Protein AF-A0A1M3QXV7-F1 (afdb_monomer)

Mean predicted aligned error: 5.7 Å

Sequence (143 aa):
MNEAELVKLFNSLPNKKHKAMLFTAYSAGLRVSEIVALKIRDIDSK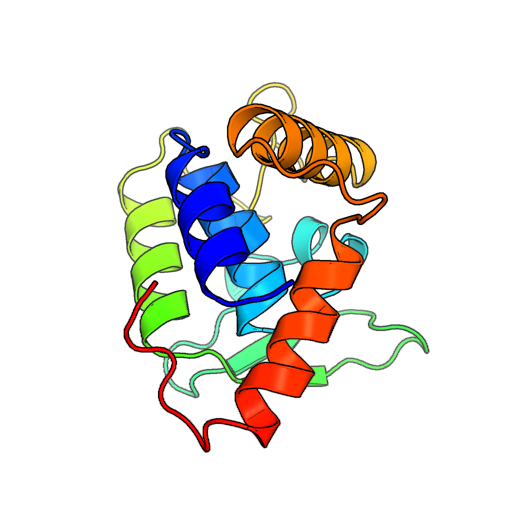RMQLFIEKAKGKKDRYVNLSPILLDILRNYVKTYIPKPKVCLFESEQTGTSYPTRTVQQIFNNAKHKAGIRKEIGVHSLRHSFATHLLDKGTDIRYI

Nearest PDB structures (foldseek):
  5hxy-assembly5_E  TM=8.525E-01  e=3.348E-08  Thermoplasma acidophilum DSM 1728
  4a8e-assembly1_A-2  TM=8.691E-01  e=8.226E-08  Pyrococcus abyssi
  5hxy-assembly4_D  TM=8.643E-01  e=1.806E-07  Thermoplasma acidophilum DSM 1728
  2a3v-assembly1_C  TM=7.609E-01  e=1.089E-07  Vibrio cholerae O1 biovar El Tor str. N16961
  2a3v-assembly1_D  TM=7.947E-01  e=4.196E-07  Vibrio cholerae O1 biovar El Tor str. N16961

Radius of gyration: 14.39 Å; Cα contacts (8 Å, |Δi|>4): 183; chains: 1; bounding box: 32×32×34 Å

Solvent-accessible surface area (backbone atoms only — not comparable to full-atom values): 8150 Å² total; per-residue (Å²): 102,56,70,71,56,49,48,37,29,54,70,47,37,84,49,57,64,61,36,41,52,53,45,44,24,22,73,49,52,41,51,64,72,52,55,35,64,31,35,56,88,31,55,37,82,87,78,36,29,34,53,40,80,66,35,96,86,74,46,67,48,75,36,64,45,48,73,69,56,51,52,46,47,51,52,34,60,72,70,44,80,81,60,66,86,58,30,60,47,51,32,88,91,75,73,38,50,43,54,60,67,54,58,47,48,53,46,50,52,18,31,56,69,41,68,53,84,69,99,71,56,68,68,42,40,23,51,31,35,58,51,46,51,71,75,38,88,80,71,81,86,86,117

Structure (mmCIF, N/CA/C/O backbone):
data_AF-A0A1M3QXV7-F1
#
_entry.id   AF-A0A1M3QXV7-F1
#
loop_
_atom_site.group_PDB
_atom_site.id
_atom_site.type_symbol
_atom_site.label_atom_id
_atom_site.label_alt_id
_atom_site.label_comp_id
_atom_site.label_asym_id
_atom_site.label_entity_id
_atom_site.label_seq_id
_atom_site.pdbx_PDB_ins_code
_atom_site.Cartn_x
_atom_site.Cartn_y
_atom_site.Cartn_z
_atom_site.occupancy
_atom_site.B_iso_or_equiv
_atom_site.auth_seq_id
_atom_site.auth_comp_id
_atom_site.auth_asym_id
_atom_site.auth_atom_id
_atom_site.pdbx_PDB_model_num
ATOM 1 N N . MET A 1 1 ? -4.062 0.259 14.832 1.00 81.56 1 MET A N 1
ATOM 2 C CA . MET A 1 1 ? -5.060 1.309 14.537 1.00 81.56 1 MET A CA 1
ATOM 3 C C . MET A 1 1 ? -6.405 0.633 14.551 1.00 81.56 1 MET A C 1
ATOM 5 O O . MET A 1 1 ? -6.470 -0.499 14.092 1.00 81.56 1 MET A O 1
ATOM 9 N N . ASN A 1 2 ? -7.430 1.280 15.094 1.00 86.44 2 ASN A N 1
ATOM 10 C CA . ASN A 1 2 ? -8.786 0.738 14.986 1.00 86.44 2 ASN A CA 1
ATOM 11 C C . ASN A 1 2 ? -9.410 1.096 13.623 1.00 86.44 2 ASN A C 1
ATOM 13 O O . ASN A 1 2 ? -8.855 1.896 12.865 1.00 86.44 2 ASN A O 1
ATOM 17 N N . GLU A 1 3 ? -10.563 0.511 13.310 1.00 83.94 3 GLU A N 1
ATOM 18 C CA . GLU A 1 3 ? -11.245 0.710 12.024 1.00 83.94 3 GLU A CA 1
ATOM 19 C C . GLU A 1 3 ? -11.610 2.177 11.767 1.00 83.94 3 GLU A C 1
ATOM 21 O O . GLU A 1 3 ? -11.336 2.701 10.688 1.00 83.94 3 GLU A O 1
ATOM 26 N N . ALA A 1 4 ? -12.133 2.883 12.775 1.00 87.81 4 ALA A N 1
ATOM 27 C CA . ALA A 1 4 ? -12.493 4.296 12.652 1.00 87.81 4 ALA A CA 1
ATOM 28 C C . ALA A 1 4 ? -11.281 5.187 12.314 1.00 87.81 4 ALA A C 1
ATOM 30 O O . ALA A 1 4 ? -11.387 6.122 11.516 1.00 87.81 4 ALA A O 1
ATOM 31 N N . GLU A 1 5 ? -10.112 4.898 12.891 1.00 91.25 5 GLU A N 1
ATOM 32 C CA . GLU A 1 5 ? -8.857 5.581 12.569 1.00 91.25 5 GLU A CA 1
ATOM 33 C C . GLU A 1 5 ? -8.392 5.281 11.142 1.00 91.25 5 GLU A C 1
ATOM 35 O O . GLU A 1 5 ? -7.907 6.187 10.465 1.00 91.25 5 GLU A O 1
ATOM 40 N N . LEU A 1 6 ? -8.546 4.041 10.665 1.00 90.12 6 LEU A N 1
ATOM 41 C CA . LEU A 1 6 ? -8.194 3.676 9.289 1.00 90.12 6 LEU A CA 1
ATOM 42 C C . LEU A 1 6 ? -9.077 4.402 8.276 1.00 90.12 6 LEU A C 1
ATOM 44 O O . LEU A 1 6 ? -8.548 4.971 7.324 1.00 90.12 6 LEU A O 1
ATOM 48 N N . VAL A 1 7 ? -10.392 4.448 8.503 1.00 89.69 7 VAL A N 1
ATOM 49 C CA . VAL A 1 7 ? -11.329 5.177 7.635 1.00 89.69 7 VAL A CA 1
ATOM 50 C C . VAL A 1 7 ? -10.938 6.654 7.553 1.00 89.69 7 VAL A C 1
ATOM 52 O O . VAL A 1 7 ? -10.786 7.197 6.458 1.00 89.69 7 VAL A O 1
ATOM 55 N N . LYS A 1 8 ? -10.677 7.306 8.697 1.00 92.62 8 LYS A N 1
ATOM 56 C CA . LYS A 1 8 ? -10.215 8.706 8.724 1.00 92.62 8 LYS A CA 1
ATOM 57 C C . LYS A 1 8 ? -8.881 8.893 7.995 1.00 92.62 8 LYS A C 1
ATOM 59 O O . LYS A 1 8 ? -8.732 9.854 7.243 1.00 92.62 8 LYS A O 1
ATOM 64 N N . LEU A 1 9 ? -7.928 7.978 8.188 1.00 94.06 9 LEU A N 1
ATOM 65 C CA . LEU A 1 9 ? -6.624 8.013 7.522 1.00 94.06 9 LEU A CA 1
ATOM 66 C C . LEU A 1 9 ? -6.757 7.881 6.000 1.00 94.06 9 LEU A C 1
ATOM 68 O O . LEU A 1 9 ? -6.154 8.653 5.260 1.00 94.06 9 LEU A O 1
ATOM 72 N N . PHE A 1 10 ? -7.535 6.914 5.513 1.00 91.94 10 PHE A N 1
ATOM 73 C CA . PHE A 1 10 ? -7.697 6.707 4.077 1.00 91.94 10 PHE A CA 1
ATOM 74 C C . PHE A 1 10 ? -8.525 7.819 3.427 1.00 91.94 10 PHE A C 1
ATOM 76 O O . PHE A 1 10 ? -8.235 8.199 2.293 1.00 91.94 10 PHE A O 1
ATOM 83 N N . ASN A 1 11 ? -9.493 8.402 4.134 1.00 92.00 11 ASN A N 1
ATOM 84 C CA . ASN A 1 11 ? -10.253 9.553 3.641 1.00 92.00 11 ASN A CA 1
ATOM 85 C C . ASN A 1 11 ? -9.433 10.849 3.599 1.00 92.00 11 ASN A C 1
ATOM 87 O O . ASN A 1 11 ? -9.722 11.718 2.780 1.00 92.00 11 ASN A O 1
ATOM 91 N N . SER A 1 12 ? -8.365 10.967 4.394 1.00 93.25 12 SER A N 1
ATOM 92 C CA . SER A 1 12 ? -7.465 12.128 4.350 1.00 93.25 12 SER A CA 1
ATOM 93 C C . SER A 1 12 ? -6.450 12.096 3.192 1.00 93.25 12 SER A C 1
ATOM 95 O O . SER A 1 12 ? -5.675 13.045 3.018 1.00 93.25 12 SER A O 1
ATOM 97 N N . LEU A 1 13 ? -6.456 11.029 2.378 1.00 92.62 13 LEU A N 1
ATOM 98 C CA . LEU A 1 13 ? -5.594 10.831 1.209 1.00 92.62 13 LEU A CA 1
ATOM 99 C C . LEU A 1 13 ? -6.345 11.154 -0.098 1.00 92.62 13 LEU A C 1
ATOM 101 O O . LEU A 1 13 ? -6.938 10.254 -0.697 1.00 92.62 13 LEU A O 1
ATOM 105 N N . PRO A 1 14 ? -6.279 12.401 -0.607 1.00 87.50 14 PRO A N 1
ATOM 106 C CA . PRO A 1 14 ? -6.919 12.758 -1.876 1.00 87.50 14 PRO A CA 1
ATOM 107 C C . PRO A 1 14 ? -6.206 12.136 -3.087 1.00 87.50 14 PRO A C 1
ATOM 109 O O . PRO A 1 14 ? -6.815 11.891 -4.125 1.00 87.50 14 PRO A O 1
ATOM 112 N N . ASN A 1 15 ? -4.903 11.861 -2.967 1.00 90.56 15 ASN A N 1
ATOM 113 C CA . ASN A 1 15 ? -4.123 11.266 -4.043 1.00 90.56 15 ASN A CA 1
ATOM 114 C C . ASN A 1 15 ? -4.376 9.746 -4.111 1.00 90.56 15 ASN A C 1
ATOM 116 O O . ASN A 1 15 ? -4.018 9.002 -3.193 1.00 90.56 15 ASN A O 1
ATOM 120 N N . LYS A 1 16 ? -4.940 9.284 -5.237 1.00 89.56 16 LYS A N 1
ATOM 121 C CA . LYS A 1 16 ? -5.259 7.867 -5.490 1.00 89.56 16 LYS A CA 1
ATOM 122 C C . LYS A 1 16 ? -4.039 6.944 -5.405 1.00 89.56 16 LYS A C 1
ATOM 124 O O . LYS A 1 16 ? -4.162 5.851 -4.861 1.00 89.56 16 LYS A O 1
ATOM 129 N N . LYS A 1 17 ? -2.865 7.386 -5.874 1.00 92.38 17 LYS A N 1
ATOM 130 C CA . LYS A 1 17 ? -1.596 6.645 -5.767 1.00 92.38 17 LYS A CA 1
ATOM 131 C C . LYS A 1 17 ? -1.198 6.462 -4.306 1.00 92.38 17 LYS A C 1
ATOM 133 O O . LYS A 1 17 ? -0.878 5.354 -3.891 1.00 92.38 17 LYS A O 1
ATOM 138 N N . HIS A 1 18 ? -1.278 7.524 -3.503 1.00 93.88 18 HIS A N 1
ATOM 139 C CA . HIS A 1 18 ? -0.949 7.457 -2.075 1.00 93.88 18 HIS A CA 1
ATOM 140 C C . HIS A 1 18 ? -1.925 6.561 -1.304 1.00 93.88 18 HIS A C 1
ATOM 142 O O . HIS A 1 18 ? -1.493 5.758 -0.474 1.00 93.88 18 HIS A O 1
ATOM 148 N N . LYS A 1 19 ? -3.227 6.661 -1.611 1.00 93.06 19 LYS A N 1
ATOM 149 C CA . LYS A 1 19 ? -4.262 5.782 -1.054 1.00 93.06 19 LYS A CA 1
ATOM 150 C C . LYS A 1 19 ? -3.979 4.321 -1.409 1.00 93.06 19 LYS A C 1
ATOM 152 O O . LYS A 1 19 ? -3.864 3.506 -0.501 1.00 93.06 19 LYS A O 1
ATOM 157 N N . ALA A 1 20 ? -3.775 4.004 -2.689 1.00 93.81 20 ALA A N 1
ATOM 158 C CA . ALA A 1 20 ? -3.456 2.652 -3.151 1.00 93.81 20 ALA A CA 1
ATOM 159 C C . ALA A 1 20 ? -2.180 2.091 -2.496 1.00 93.81 20 ALA A C 1
ATOM 161 O O . ALA A 1 20 ? -2.157 0.943 -2.055 1.00 93.81 20 ALA A O 1
ATOM 162 N N . MET A 1 21 ? -1.142 2.915 -2.358 1.00 94.44 21 MET A N 1
ATOM 163 C CA . MET A 1 21 ? 0.128 2.530 -1.743 1.00 94.44 21 MET A CA 1
ATOM 164 C C . MET A 1 21 ? -0.022 2.158 -0.261 1.00 94.44 21 MET A C 1
ATOM 166 O O . MET A 1 21 ? 0.433 1.093 0.162 1.00 94.44 21 MET A O 1
ATOM 170 N N . LEU A 1 22 ? -0.692 2.994 0.539 1.00 94.44 22 LEU A N 1
ATOM 171 C CA . LEU A 1 22 ? -0.923 2.695 1.957 1.00 94.44 22 LEU A CA 1
ATOM 172 C C . LEU A 1 22 ? -1.950 1.572 2.149 1.00 94.44 22 LEU A C 1
ATOM 174 O O . LEU A 1 22 ? -1.818 0.777 3.080 1.00 94.44 22 LEU A O 1
ATOM 178 N N . PHE A 1 23 ? -2.926 1.450 1.247 1.00 92.81 23 PHE A N 1
ATOM 179 C CA . PHE A 1 23 ? -3.888 0.351 1.271 1.00 92.81 23 PHE A CA 1
ATOM 180 C C . PHE A 1 23 ? -3.219 -0.985 0.940 1.00 92.81 23 PHE A C 1
ATOM 182 O O . PHE A 1 23 ? -3.553 -1.997 1.542 1.00 92.81 23 PHE A O 1
ATOM 189 N N . THR A 1 24 ? -2.206 -0.989 0.069 1.00 93.00 24 THR A N 1
ATOM 190 C CA . THR A 1 24 ? -1.365 -2.170 -0.184 1.00 93.00 24 THR A CA 1
ATOM 191 C C . THR A 1 24 ? -0.595 -2.574 1.079 1.00 93.00 24 THR A C 1
ATOM 193 O O . THR A 1 24 ? -0.553 -3.754 1.423 1.00 93.00 24 THR A O 1
ATOM 196 N N . ALA A 1 25 ? -0.040 -1.604 1.820 1.00 92.50 25 ALA A N 1
ATOM 197 C CA . ALA A 1 25 ? 0.622 -1.858 3.107 1.00 92.50 25 ALA A CA 1
ATOM 198 C C . ALA A 1 25 ? -0.308 -2.553 4.108 1.00 92.50 25 ALA A C 1
ATOM 200 O O . ALA A 1 25 ? 0.092 -3.490 4.799 1.00 92.50 25 ALA A O 1
ATOM 201 N N . TYR A 1 26 ? -1.543 -2.058 4.171 1.00 91.56 26 TYR A N 1
ATOM 202 C CA . TYR A 1 26 ? -2.598 -2.578 5.019 1.00 91.56 26 TYR A CA 1
ATOM 203 C C . TYR A 1 26 ? -3.062 -3.956 4.524 1.00 91.56 26 TYR A C 1
ATOM 205 O O . TYR A 1 26 ? -2.745 -4.958 5.148 1.00 91.56 26 TYR A O 1
ATOM 213 N N . SER A 1 27 ? -3.720 -4.043 3.368 1.00 89.38 27 SER A N 1
ATOM 214 C CA . SER A 1 27 ? -4.416 -5.252 2.909 1.00 89.38 27 SER A CA 1
ATOM 215 C C . SER A 1 27 ? -3.505 -6.426 2.548 1.00 89.38 27 SER A C 1
ATOM 217 O O . SER A 1 27 ? -3.978 -7.556 2.587 1.00 89.38 27 SER A O 1
ATOM 219 N N . ALA A 1 28 ? -2.253 -6.194 2.146 1.00 89.31 28 ALA A N 1
ATOM 220 C CA . ALA A 1 28 ? -1.314 -7.271 1.814 1.00 89.31 28 ALA A CA 1
ATOM 221 C C . ALA A 1 28 ? -0.231 -7.459 2.891 1.00 89.31 28 ALA A C 1
ATOM 223 O O . ALA A 1 28 ? 0.679 -8.275 2.734 1.00 89.31 28 ALA A O 1
ATOM 224 N N . GLY A 1 29 ? -0.301 -6.689 3.985 1.00 88.69 29 GLY A N 1
ATOM 225 C CA . GLY A 1 29 ? 0.639 -6.779 5.097 1.00 88.69 29 GLY A CA 1
ATOM 226 C C . GLY A 1 29 ? 2.102 -6.573 4.687 1.00 88.69 29 GLY A C 1
ATOM 227 O O . GLY A 1 29 ? 2.991 -7.225 5.245 1.00 88.69 29 GLY A O 1
ATOM 228 N N . LEU A 1 30 ? 2.366 -5.704 3.708 1.00 89.88 30 LEU A N 1
ATOM 229 C CA . LEU A 1 30 ? 3.711 -5.468 3.178 1.00 89.88 30 LEU A CA 1
ATOM 230 C C . LEU A 1 30 ? 4.515 -4.487 4.034 1.00 89.88 30 LEU A C 1
ATOM 232 O O . LEU A 1 30 ? 3.989 -3.548 4.636 1.00 89.88 30 LEU A O 1
ATOM 236 N N . ARG A 1 31 ? 5.835 -4.682 4.072 1.00 91.06 31 ARG A N 1
ATOM 237 C CA . ARG A 1 31 ? 6.774 -3.695 4.627 1.00 91.06 31 ARG A CA 1
ATOM 238 C C . ARG A 1 31 ? 6.922 -2.520 3.666 1.00 91.06 31 ARG A C 1
ATOM 240 O O . ARG A 1 31 ? 6.839 -2.696 2.459 1.00 91.06 31 ARG A O 1
ATOM 247 N N . VAL A 1 32 ? 7.278 -1.343 4.185 1.00 92.06 32 VAL A N 1
ATOM 248 C CA . VAL A 1 32 ? 7.547 -0.152 3.352 1.00 92.06 32 VAL A CA 1
ATOM 249 C C . VAL A 1 32 ? 8.563 -0.447 2.247 1.00 92.06 32 VAL A C 1
ATOM 251 O O . VAL A 1 32 ? 8.348 -0.055 1.108 1.00 92.06 32 VAL A O 1
ATOM 254 N N . SER A 1 33 ? 9.629 -1.185 2.565 1.00 90.69 33 SER A N 1
ATOM 255 C CA . SER A 1 33 ? 10.649 -1.598 1.594 1.00 90.69 33 SER A CA 1
ATOM 256 C C . SER A 1 33 ? 10.107 -2.513 0.491 1.00 90.69 33 SER A C 1
ATOM 258 O O . SER A 1 33 ? 10.584 -2.455 -0.632 1.00 90.69 33 SER A O 1
ATOM 260 N N . GLU A 1 34 ? 9.124 -3.358 0.807 1.00 92.62 34 GLU A N 1
ATOM 261 C CA . GLU A 1 34 ? 8.492 -4.269 -0.154 1.00 92.62 34 GLU A CA 1
ATOM 262 C C . GLU A 1 34 ? 7.521 -3.489 -1.056 1.00 92.62 34 GLU A C 1
ATOM 264 O O . GLU A 1 34 ? 7.490 -3.713 -2.257 1.00 92.62 34 GLU A O 1
ATOM 269 N N . ILE A 1 35 ? 6.800 -2.506 -0.506 1.00 92.50 35 ILE A N 1
ATOM 270 C CA . ILE A 1 35 ? 5.877 -1.644 -1.265 1.00 92.50 35 ILE A CA 1
ATOM 271 C C . ILE A 1 35 ? 6.618 -0.823 -2.319 1.00 92.50 35 ILE A C 1
ATOM 273 O O . ILE A 1 35 ? 6.181 -0.759 -3.463 1.00 92.50 35 ILE A O 1
ATOM 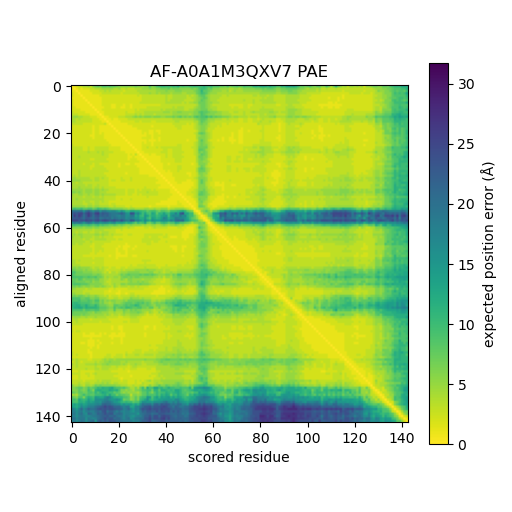277 N N . VAL A 1 36 ? 7.736 -0.191 -1.947 1.00 92.38 36 VAL A N 1
ATOM 278 C CA . VAL A 1 36 ? 8.508 0.640 -2.888 1.00 92.38 36 VAL A CA 1
ATOM 279 C C . VAL A 1 36 ? 9.200 -0.187 -3.973 1.00 92.38 36 VAL A C 1
ATOM 281 O O . VAL A 1 36 ? 9.510 0.341 -5.038 1.00 92.38 36 VAL A O 1
ATOM 284 N N . ALA A 1 37 ? 9.448 -1.472 -3.711 1.00 91.88 37 ALA A N 1
ATOM 285 C CA . ALA A 1 37 ? 10.083 -2.392 -4.649 1.00 91.88 37 ALA A CA 1
ATOM 286 C C . ALA A 1 37 ? 9.081 -3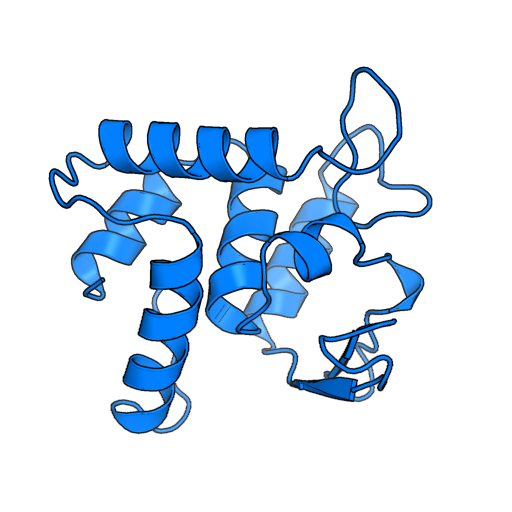.168 -5.520 1.00 91.88 37 ALA A C 1
ATOM 288 O O . ALA A 1 37 ? 9.503 -3.801 -6.486 1.00 91.88 37 ALA A O 1
ATOM 289 N N . LEU A 1 38 ? 7.785 -3.130 -5.186 1.00 93.75 38 LEU A N 1
ATOM 290 C CA . LEU A 1 38 ? 6.738 -3.877 -5.877 1.00 93.75 38 LEU A CA 1
ATOM 291 C C . LEU A 1 38 ? 6.604 -3.401 -7.326 1.00 93.75 38 LEU A C 1
ATOM 293 O O . LEU A 1 38 ? 6.445 -2.203 -7.580 1.00 93.75 38 LEU A O 1
ATOM 297 N N . LYS A 1 39 ? 6.637 -4.334 -8.277 1.00 93.38 39 LYS A N 1
ATOM 298 C CA . LYS A 1 39 ? 6.508 -4.057 -9.712 1.00 93.38 39 LYS A CA 1
ATOM 299 C C . LYS A 1 39 ? 5.116 -4.417 -10.206 1.00 93.38 39 LYS A C 1
ATOM 301 O O . LYS A 1 39 ? 4.424 -5.249 -9.629 1.00 93.38 39 LYS A O 1
ATOM 306 N N . ILE A 1 40 ? 4.718 -3.834 -11.336 1.00 91.88 40 ILE A N 1
ATOM 307 C CA . ILE A 1 40 ? 3.419 -4.140 -11.964 1.00 91.88 40 ILE A CA 1
ATOM 308 C C . ILE A 1 40 ? 3.318 -5.634 -12.302 1.00 91.88 40 ILE A C 1
ATOM 310 O O . ILE A 1 40 ? 2.283 -6.255 -12.077 1.00 91.88 40 ILE A O 1
ATOM 314 N N . ARG A 1 41 ? 4.418 -6.219 -12.795 1.00 93.56 41 ARG A N 1
ATOM 315 C CA . ARG A 1 41 ? 4.508 -7.641 -13.162 1.00 93.56 41 ARG A CA 1
ATOM 316 C C . ARG A 1 41 ? 4.329 -8.601 -11.983 1.00 93.56 41 ARG A C 1
ATOM 318 O O . ARG A 1 41 ? 4.074 -9.776 -12.207 1.00 93.56 41 ARG A O 1
ATOM 325 N N . ASP A 1 42 ? 4.494 -8.113 -10.756 1.00 94.44 42 ASP A N 1
ATOM 326 C CA . ASP A 1 42 ? 4.423 -8.939 -9.553 1.00 94.44 42 ASP A CA 1
ATOM 327 C C . ASP A 1 42 ? 2.965 -9.181 -9.115 1.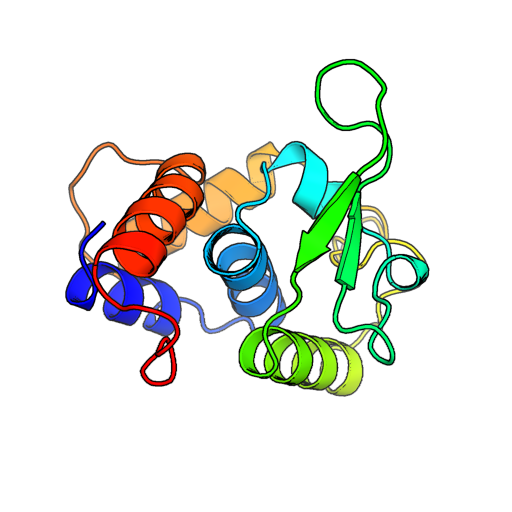00 94.44 42 ASP A C 1
ATOM 329 O O . ASP A 1 42 ? 2.714 -9.948 -8.186 1.00 94.44 42 ASP A O 1
ATOM 333 N N . ILE A 1 43 ? 1.994 -8.531 -9.771 1.00 95.00 43 ILE A N 1
ATOM 334 C CA . ILE A 1 43 ? 0.562 -8.700 -9.519 1.00 95.00 43 ILE A CA 1
ATOM 335 C C . ILE A 1 43 ? 0.021 -9.847 -10.380 1.00 95.00 43 ILE A C 1
ATOM 337 O O . ILE A 1 43 ? -0.234 -9.676 -11.575 1.00 95.00 43 ILE A O 1
ATOM 341 N N . ASP A 1 44 ? -0.254 -10.994 -9.761 1.00 94.50 44 ASP A N 1
ATOM 342 C CA . ASP A 1 44 ? -0.972 -12.095 -10.401 1.00 94.50 44 ASP A CA 1
ATOM 343 C C . ASP A 1 44 ? -2.467 -12.012 -10.070 1.00 94.50 44 ASP A C 1
ATOM 345 O O . ASP A 1 44 ? -2.961 -12.551 -9.076 1.00 94.50 44 ASP A O 1
ATOM 349 N N . SER A 1 45 ? -3.209 -11.324 -10.938 1.00 93.69 45 SER A N 1
ATOM 350 C CA . SER A 1 45 ? -4.666 -11.202 -10.802 1.00 93.69 45 SER A CA 1
ATOM 351 C C . SER A 1 45 ? -5.447 -12.478 -11.142 1.00 93.69 45 SER A C 1
ATOM 353 O O . SER A 1 45 ? -6.639 -12.530 -10.858 1.00 93.69 45 SER A O 1
ATOM 355 N N . LYS A 1 46 ? -4.813 -13.502 -11.734 1.00 94.31 46 LYS A N 1
ATOM 356 C CA . LYS A 1 46 ? -5.465 -14.797 -12.001 1.00 94.31 46 LYS A CA 1
ATOM 357 C C . LYS A 1 46 ? -5.425 -15.682 -10.762 1.00 94.31 46 LYS A C 1
ATOM 359 O O . LYS A 1 46 ? -6.415 -16.327 -10.437 1.00 94.31 46 LYS A O 1
ATOM 364 N N . ARG A 1 47 ? -4.282 -15.698 -10.072 1.00 93.62 47 ARG A N 1
ATOM 365 C CA . ARG A 1 47 ? -4.083 -16.459 -8.830 1.00 93.62 47 ARG A CA 1
ATOM 366 C C . ARG A 1 47 ? -4.443 -15.675 -7.573 1.00 93.62 47 ARG A C 1
ATOM 368 O O . ARG A 1 47 ? -4.420 -16.247 -6.491 1.00 93.62 47 ARG A O 1
ATOM 375 N N . MET A 1 48 ? -4.780 -14.391 -7.710 1.00 92.69 48 MET A N 1
ATOM 376 C CA . MET A 1 48 ? -5.039 -13.475 -6.597 1.00 92.69 48 MET A CA 1
ATOM 377 C C . MET A 1 48 ? -3.863 -13.435 -5.615 1.00 92.69 48 MET A C 1
ATOM 379 O O . MET A 1 48 ? -4.020 -13.581 -4.401 1.00 92.69 48 MET A O 1
ATOM 383 N N . GLN A 1 49 ? -2.662 -13.205 -6.153 1.00 93.56 49 GLN A N 1
ATOM 384 C CA . GLN A 1 49 ? -1.412 -13.183 -5.395 1.00 93.56 49 GLN A CA 1
ATOM 385 C C . GLN A 1 49 ? -0.514 -12.011 -5.808 1.00 93.56 49 GLN A C 1
ATOM 387 O O . GLN A 1 49 ? -0.524 -11.570 -6.956 1.00 93.56 49 GLN A O 1
ATOM 392 N N . LEU A 1 50 ? 0.287 -11.519 -4.862 1.00 93.75 50 LEU A N 1
ATOM 393 C CA . LEU A 1 50 ? 1.405 -10.614 -5.119 1.00 93.75 50 LEU A CA 1
ATOM 394 C C . LEU A 1 50 ? 2.716 -11.354 -4.869 1.00 93.75 50 LEU A C 1
ATOM 396 O O . LEU A 1 50 ? 2.897 -11.960 -3.808 1.00 93.75 50 LEU A O 1
ATOM 400 N N . PHE A 1 51 ? 3.636 -11.270 -5.820 1.00 94.44 51 PHE A N 1
ATOM 401 C CA . PHE A 1 51 ? 4.993 -11.773 -5.673 1.00 94.44 51 PHE A CA 1
ATOM 402 C C . PHE A 1 51 ? 5.878 -10.734 -4.975 1.00 94.44 51 PHE A C 1
ATOM 404 O O . PHE A 1 51 ? 5.967 -9.587 -5.403 1.00 94.44 51 PHE A O 1
ATOM 411 N N . ILE A 1 52 ? 6.540 -11.120 -3.886 1.00 91.69 52 ILE A N 1
ATOM 412 C CA . ILE A 1 52 ? 7.426 -10.233 -3.126 1.00 91.69 52 ILE A CA 1
ATOM 413 C C . ILE A 1 52 ? 8.863 -10.722 -3.274 1.00 91.69 52 ILE A C 1
ATOM 415 O O . ILE A 1 52 ? 9.290 -11.653 -2.587 1.00 91.69 52 ILE A O 1
ATOM 419 N N . GLU A 1 53 ? 9.595 -10.059 -4.169 1.00 83.69 53 GLU A N 1
ATOM 420 C CA . GLU A 1 53 ? 11.015 -10.293 -4.435 1.00 83.69 53 GLU A CA 1
ATOM 421 C C . GLU A 1 53 ? 11.866 -9.830 -3.230 1.00 83.69 53 GLU A C 1
ATOM 423 O O . GLU A 1 53 ? 11.681 -8.722 -2.715 1.00 83.69 53 GLU A O 1
ATOM 428 N N . LYS A 1 54 ? 12.825 -10.652 -2.779 1.00 71.69 54 LYS A N 1
ATOM 429 C CA . LYS A 1 54 ? 13.805 -10.298 -1.721 1.00 71.69 54 LYS A CA 1
ATOM 430 C C . LYS A 1 54 ? 13.189 -9.900 -0.364 1.00 71.69 54 LYS A C 1
ATOM 432 O O . LYS A 1 54 ? 13.679 -8.982 0.305 1.00 71.69 54 LYS A O 1
ATOM 437 N N . ALA A 1 55 ? 12.166 -10.610 0.116 1.00 61.94 55 ALA A N 1
ATOM 438 C CA . ALA A 1 55 ? 11.688 -10.416 1.489 1.00 61.94 55 ALA A CA 1
ATOM 439 C C . ALA A 1 55 ? 12.795 -10.749 2.523 1.00 61.94 55 ALA A C 1
ATOM 441 O O . ALA A 1 55 ? 13.716 -11.524 2.246 1.00 61.94 55 ALA A O 1
ATOM 442 N N . LYS A 1 56 ? 12.726 -10.141 3.726 1.00 52.38 56 LYS A N 1
ATOM 443 C CA . LYS A 1 56 ? 13.696 -10.325 4.839 1.00 52.38 56 LYS A CA 1
ATOM 444 C C . LYS A 1 56 ? 14.158 -11.793 4.931 1.00 52.38 56 LYS A C 1
ATOM 446 O O . LYS A 1 56 ? 13.337 -12.657 5.218 1.00 52.38 56 LYS A O 1
ATOM 451 N N . GLY A 1 57 ? 15.452 -12.043 4.693 1.00 57.41 57 GLY A N 1
ATOM 452 C CA . GLY A 1 57 ? 16.041 -13.390 4.591 1.00 57.41 57 GLY A CA 1
ATOM 453 C C . GLY A 1 57 ? 16.402 -13.854 3.170 1.00 57.41 57 GLY A C 1
ATOM 454 O O . GLY A 1 57 ? 16.806 -15.001 3.018 1.00 57.41 57 GLY A O 1
ATOM 455 N N . LYS A 1 58 ? 16.277 -12.987 2.147 1.00 58.59 58 LYS A N 1
ATOM 456 C CA . LYS A 1 58 ? 16.526 -13.295 0.718 1.00 58.59 58 LYS A CA 1
ATOM 457 C C . LYS A 1 58 ? 15.625 -14.406 0.155 1.00 58.59 58 LYS A C 1
ATOM 459 O O . LYS A 1 58 ? 16.009 -15.079 -0.794 1.00 58.59 58 LYS A O 1
ATOM 464 N N . LYS A 1 59 ? 14.442 -14.610 0.739 1.00 72.31 59 LYS A N 1
ATOM 465 C CA . LYS A 1 59 ? 13.468 -15.583 0.238 1.00 72.31 59 LYS A CA 1
ATOM 466 C C . LYS A 1 59 ? 12.295 -14.852 -0.379 1.00 72.31 59 LYS A C 1
ATOM 468 O O . LYS A 1 59 ? 11.730 -13.949 0.240 1.00 72.31 59 LYS A O 1
ATOM 473 N N . ASP A 1 60 ? 11.945 -15.268 -1.579 1.00 85.56 60 ASP A N 1
ATOM 474 C CA . ASP A 1 60 ? 10.756 -14.783 -2.248 1.00 85.56 60 ASP A CA 1
ATOM 475 C C . ASP A 1 60 ? 9.520 -15.418 -1.613 1.00 85.56 60 ASP A C 1
ATOM 477 O O . ASP A 1 60 ? 9.568 -16.532 -1.079 1.00 85.56 60 ASP A O 1
ATOM 481 N N . ARG A 1 61 ? 8.404 -14.691 -1.628 1.00 89.50 61 ARG A N 1
ATOM 482 C CA . ARG A 1 61 ? 7.125 -15.217 -1.146 1.00 89.50 61 ARG A CA 1
ATOM 483 C C . ARG A 1 61 ? 5.967 -14.658 -1.947 1.00 89.50 61 ARG A C 1
ATOM 485 O O . ARG A 1 61 ? 6.042 -13.546 -2.463 1.00 89.50 61 ARG A O 1
ATOM 492 N N . TYR A 1 62 ? 4.871 -15.398 -1.936 1.00 91.38 62 TYR A N 1
ATOM 493 C CA . TYR A 1 62 ? 3.579 -14.900 -2.376 1.00 91.38 62 TYR A CA 1
ATOM 494 C C . TYR A 1 62 ? 2.781 -14.411 -1.171 1.00 91.38 62 TYR A C 1
ATOM 496 O O . TYR A 1 62 ? 2.823 -15.018 -0.098 1.00 91.38 62 TYR A O 1
ATOM 504 N N . VAL A 1 63 ? 2.071 -13.301 -1.340 1.00 90.12 63 VAL A N 1
ATOM 505 C CA . VAL A 1 63 ? 1.055 -12.838 -0.389 1.00 90.12 63 VAL A CA 1
ATOM 506 C C . VAL A 1 63 ? -0.295 -12.777 -1.091 1.00 90.12 63 VAL A C 1
ATOM 508 O O . VAL A 1 63 ? -0.360 -12.495 -2.286 1.00 90.12 63 VAL A O 1
ATOM 511 N N . ASN A 1 64 ? -1.372 -13.049 -0.358 1.00 88.75 64 ASN A N 1
ATOM 512 C CA . ASN A 1 64 ? -2.715 -13.016 -0.928 1.00 88.75 64 ASN A CA 1
ATOM 513 C C . ASN A 1 64 ? -3.082 -11.588 -1.345 1.00 88.75 64 ASN A C 1
ATOM 515 O O . ASN A 1 64 ? -2.874 -10.628 -0.599 1.00 88.75 64 ASN A O 1
ATOM 519 N N . LEU A 1 65 ? -3.651 -11.464 -2.538 1.00 90.06 65 LEU A N 1
ATOM 520 C CA . LEU A 1 65 ? -4.220 -10.234 -3.063 1.00 90.06 65 LEU A CA 1
ATOM 521 C C . LEU A 1 65 ? -5.726 -10.269 -2.820 1.00 90.06 65 LEU A C 1
ATOM 523 O O . LEU A 1 65 ? -6.420 -11.129 -3.352 1.00 90.06 65 LEU A O 1
ATOM 527 N N . SER A 1 66 ? -6.250 -9.339 -2.023 1.00 89.06 66 SER A N 1
ATOM 528 C CA . SER A 1 66 ? -7.700 -9.234 -1.851 1.00 89.06 66 SER A CA 1
ATOM 529 C C . SER A 1 66 ? -8.360 -8.674 -3.125 1.00 89.06 66 SER A C 1
ATOM 531 O O . SER A 1 66 ? -7.749 -7.841 -3.806 1.00 89.06 66 SER A O 1
ATOM 533 N N . PRO A 1 67 ? -9.608 -9.068 -3.452 1.00 87.81 67 PRO A N 1
ATOM 534 C CA . PRO A 1 67 ? -10.348 -8.493 -4.581 1.00 87.81 67 PRO A CA 1
ATOM 535 C C . PRO A 1 67 ? -10.449 -6.963 -4.510 1.00 87.81 67 PRO A C 1
ATOM 537 O O . PRO A 1 67 ? -10.200 -6.276 -5.495 1.00 87.81 67 PRO A O 1
ATOM 540 N N . ILE A 1 68 ? -10.686 -6.426 -3.309 1.00 88.50 68 ILE A N 1
ATOM 541 C CA . ILE A 1 68 ? -10.778 -4.981 -3.055 1.00 88.50 68 ILE A CA 1
ATOM 542 C C . ILE A 1 68 ? -9.450 -4.281 -3.371 1.00 88.50 68 ILE A C 1
ATOM 544 O O . ILE A 1 68 ? -9.432 -3.246 -4.040 1.00 88.50 68 ILE A O 1
ATOM 548 N N . LEU A 1 69 ? -8.319 -4.844 -2.924 1.00 90.50 69 LEU A N 1
ATOM 549 C CA . LEU A 1 69 ? -7.004 -4.288 -3.240 1.00 90.50 69 LEU A CA 1
ATOM 550 C C . LEU A 1 69 ? -6.754 -4.317 -4.753 1.00 90.50 69 LEU A C 1
ATOM 552 O O . LEU A 1 69 ? -6.277 -3.325 -5.300 1.00 90.50 69 LEU A O 1
ATOM 556 N N . LEU A 1 70 ? -7.103 -5.408 -5.440 1.00 92.44 70 LEU A N 1
ATOM 557 C CA . LEU A 1 70 ? -6.959 -5.502 -6.893 1.00 92.44 70 LEU A CA 1
ATOM 558 C C . LEU A 1 70 ? -7.759 -4.410 -7.622 1.00 92.44 70 LEU A C 1
ATOM 560 O O . LEU A 1 70 ? -7.222 -3.783 -8.538 1.00 92.44 70 LEU A O 1
ATOM 564 N N . ASP A 1 71 ? -8.992 -4.136 -7.203 1.00 91.75 71 ASP A N 1
ATOM 565 C CA . ASP A 1 71 ? -9.823 -3.088 -7.805 1.00 91.75 71 ASP A CA 1
ATOM 566 C C . ASP A 1 71 ? -9.247 -1.687 -7.571 1.00 91.75 71 ASP A C 1
ATOM 568 O O . ASP A 1 71 ? -9.165 -0.881 -8.505 1.00 91.75 71 ASP A O 1
ATOM 572 N N . ILE A 1 72 ? -8.752 -1.412 -6.360 1.00 91.88 72 ILE A N 1
ATOM 573 C CA . ILE A 1 72 ? -8.058 -0.156 -6.039 1.00 91.88 72 ILE A CA 1
ATOM 574 C C . ILE A 1 72 ? -6.805 0.007 -6.906 1.00 91.88 72 ILE A C 1
ATOM 576 O O . ILE A 1 72 ? -6.594 1.081 -7.478 1.00 91.88 72 ILE A O 1
ATOM 580 N N . LEU A 1 73 ? -5.990 -1.045 -7.037 1.00 93.56 73 LEU A N 1
ATOM 581 C CA . LEU A 1 73 ? -4.774 -1.026 -7.853 1.00 93.56 73 LEU A CA 1
ATOM 582 C C . LEU A 1 73 ? -5.095 -0.821 -9.337 1.00 93.56 73 LEU A C 1
ATOM 584 O O . LEU A 1 73 ? -4.461 0.011 -9.987 1.00 93.56 73 LEU A O 1
ATOM 588 N N . ARG A 1 74 ? -6.108 -1.509 -9.873 1.00 93.00 74 ARG A N 1
ATOM 589 C CA . ARG A 1 74 ? -6.563 -1.334 -11.262 1.00 93.00 74 ARG A CA 1
ATOM 590 C C . ARG A 1 74 ? -7.063 0.081 -11.517 1.00 93.00 74 ARG A C 1
ATOM 592 O O . ARG A 1 74 ? -6.671 0.691 -12.512 1.00 93.00 74 ARG A O 1
ATOM 599 N N . ASN A 1 75 ? -7.893 0.619 -10.625 1.00 91.75 75 ASN A N 1
ATOM 600 C CA . ASN A 1 75 ? -8.392 1.986 -10.742 1.00 91.75 75 ASN A CA 1
ATOM 601 C C . ASN A 1 75 ? -7.242 3.002 -10.695 1.00 91.75 75 ASN A C 1
ATOM 603 O O . ASN A 1 75 ? -7.199 3.928 -11.505 1.00 91.75 75 ASN A O 1
ATOM 607 N N . TYR A 1 76 ? -6.275 2.802 -9.797 1.00 92.50 76 TYR A N 1
ATOM 608 C CA . TYR A 1 76 ? -5.058 3.607 -9.742 1.00 92.50 76 TYR A CA 1
ATOM 609 C C . TYR A 1 76 ? -4.292 3.559 -11.075 1.00 92.50 76 TYR A C 1
ATOM 611 O O . TYR A 1 76 ? -4.126 4.603 -11.704 1.00 92.50 76 TYR A O 1
ATOM 619 N N . VAL A 1 77 ? -3.900 2.376 -11.556 1.00 91.06 77 VAL A N 1
ATOM 620 C CA . VAL A 1 77 ? -3.103 2.225 -12.790 1.00 91.06 77 VAL A CA 1
ATOM 621 C C . VAL A 1 77 ? -3.845 2.754 -14.025 1.00 91.06 77 VAL A C 1
ATOM 623 O O . VAL A 1 77 ? -3.224 3.304 -14.934 1.00 91.06 77 VAL A O 1
ATOM 626 N N . LYS A 1 78 ? -5.177 2.622 -14.068 1.00 90.31 78 LYS A N 1
ATOM 62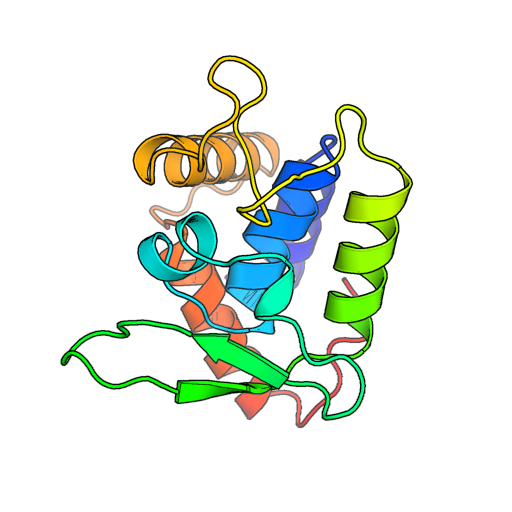7 C CA . LYS A 1 78 ? -6.001 3.118 -15.180 1.00 90.31 78 LYS A CA 1
ATOM 628 C C . LYS A 1 78 ? -6.127 4.642 -15.194 1.00 90.31 78 LYS A C 1
ATOM 630 O O . LYS A 1 78 ? -6.157 5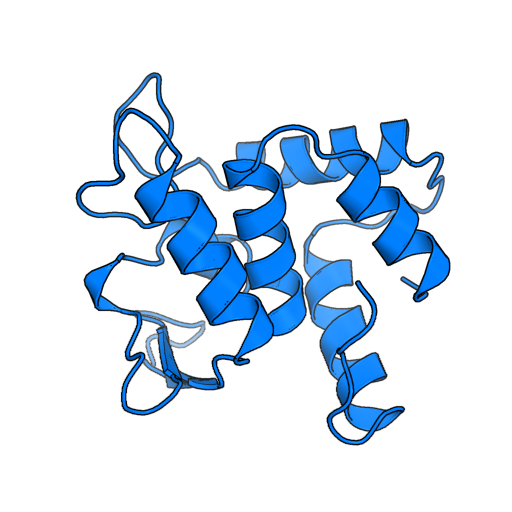.221 -16.276 1.00 90.31 78 LYS A O 1
ATOM 635 N N . THR A 1 79 ? -6.249 5.275 -14.025 1.00 88.69 79 THR A N 1
ATOM 636 C CA . THR A 1 79 ? -6.598 6.705 -13.918 1.00 88.69 79 THR A CA 1
ATOM 637 C C . THR A 1 79 ? -5.409 7.628 -13.682 1.00 88.69 79 THR A C 1
ATOM 639 O O . THR A 1 79 ? -5.534 8.828 -13.910 1.00 88.69 79 THR A O 1
ATOM 642 N N . TYR A 1 80 ? -4.270 7.106 -13.224 1.00 86.50 80 TYR A N 1
ATOM 643 C CA . TYR A 1 80 ? -3.094 7.922 -12.941 1.00 86.50 80 TYR A CA 1
ATOM 644 C C . TYR A 1 80 ? -2.261 8.181 -14.199 1.00 86.50 80 TYR A C 1
ATOM 646 O O . TYR A 1 80 ? -1.964 7.259 -14.960 1.00 86.50 80 TYR A O 1
ATOM 654 N N . ILE A 1 81 ? -1.860 9.439 -14.394 1.00 83.31 81 ILE A N 1
ATOM 655 C CA . ILE A 1 81 ? -0.992 9.879 -15.490 1.00 83.31 81 ILE A CA 1
ATOM 656 C C . ILE A 1 81 ? 0.183 10.658 -14.873 1.00 83.31 81 ILE A C 1
ATOM 658 O O . ILE A 1 81 ? -0.069 11.554 -14.068 1.00 83.31 81 ILE A O 1
ATOM 662 N N . PRO A 1 82 ? 1.443 10.346 -15.226 1.00 84.62 82 PRO A N 1
ATOM 663 C CA . PRO A 1 82 ? 1.865 9.260 -16.113 1.00 84.62 82 PRO A CA 1
ATOM 664 C C . PRO A 1 82 ? 1.592 7.871 -15.513 1.00 84.62 82 PRO A C 1
ATOM 666 O O . PRO A 1 82 ? 1.545 7.696 -14.295 1.00 84.62 82 PRO A O 1
ATOM 669 N N . LYS A 1 83 ? 1.398 6.880 -16.391 1.00 85.56 83 LYS A N 1
ATOM 670 C CA . LYS A 1 83 ? 1.218 5.483 -15.977 1.00 85.56 83 LYS A CA 1
ATOM 671 C C . LYS A 1 83 ? 2.538 4.920 -15.438 1.00 85.56 83 LYS A C 1
ATOM 673 O O . LYS A 1 83 ? 3.583 5.234 -16.016 1.00 85.56 83 LYS A O 1
ATOM 678 N N . PRO A 1 84 ? 2.495 4.070 -14.396 1.00 86.31 84 PRO A N 1
ATOM 679 C CA . PRO A 1 84 ? 3.692 3.402 -13.906 1.00 86.31 84 PRO A CA 1
ATOM 680 C C . PRO A 1 84 ? 4.263 2.486 -14.997 1.00 86.31 84 PRO A C 1
ATOM 682 O O . PRO A 1 84 ? 3.497 1.869 -15.748 1.00 86.31 84 PRO A O 1
ATOM 685 N N . LYS A 1 85 ? 5.593 2.408 -15.105 1.00 86.44 85 LYS A N 1
ATOM 686 C CA . LYS A 1 85 ? 6.267 1.623 -16.158 1.00 86.44 85 LYS A CA 1
ATOM 687 C C . LYS A 1 85 ? 6.863 0.325 -15.634 1.00 86.44 85 LYS A C 1
ATOM 689 O O . LYS A 1 85 ? 6.717 -0.716 -16.270 1.00 86.44 85 LYS A O 1
ATOM 694 N N . VAL A 1 86 ? 7.547 0.387 -14.496 1.00 88.06 86 VAL A N 1
ATOM 695 C CA . VAL A 1 86 ? 8.270 -0.750 -13.915 1.00 88.06 86 VAL A CA 1
ATOM 696 C C . VAL A 1 86 ? 7.769 -0.998 -12.505 1.00 88.06 86 VAL A C 1
ATOM 698 O O . VAL A 1 86 ? 7.219 -2.064 -12.210 1.00 88.06 86 VAL A O 1
ATOM 701 N N . CYS A 1 87 ? 7.937 -0.003 -11.643 1.00 91.19 87 CYS A N 1
ATOM 702 C CA . CYS A 1 87 ? 7.525 -0.082 -10.256 1.00 91.19 87 CYS A CA 1
ATOM 703 C C . CYS A 1 87 ? 6.064 0.339 -10.154 1.00 91.19 87 CYS A C 1
ATOM 705 O O . CYS A 1 87 ? 5.616 1.259 -10.832 1.00 91.19 87 CYS A O 1
ATOM 707 N N . LEU A 1 88 ? 5.300 -0.338 -9.304 1.00 93.06 88 LEU A N 1
ATOM 708 C CA . LEU A 1 88 ? 3.879 -0.051 -9.156 1.00 93.06 88 LEU A CA 1
ATOM 709 C C . LEU A 1 88 ? 3.657 1.371 -8.632 1.00 93.06 88 LEU A C 1
ATOM 711 O O . LEU A 1 88 ? 2.709 2.022 -9.048 1.00 93.06 88 LEU A O 1
ATOM 715 N N . PHE A 1 89 ? 4.539 1.860 -7.756 1.00 92.88 89 PHE A N 1
ATOM 716 C CA . PHE A 1 89 ? 4.463 3.201 -7.180 1.00 92.88 89 PHE A CA 1
ATOM 717 C C . PHE A 1 89 ? 5.720 4.014 -7.508 1.00 92.88 89 PHE A C 1
ATOM 719 O O . PHE A 1 89 ? 6.730 3.951 -6.802 1.00 92.88 89 PHE A O 1
ATOM 726 N N . GLU A 1 90 ? 5.630 4.811 -8.570 1.00 89.88 90 GLU A N 1
ATOM 727 C CA . GLU A 1 90 ? 6.714 5.673 -9.051 1.00 89.88 90 GLU A CA 1
ATOM 728 C C . GLU A 1 90 ? 6.529 7.138 -8.610 1.00 89.88 90 GLU A C 1
ATOM 730 O O . GLU A 1 90 ? 5.414 7.681 -8.534 1.00 89.88 90 GLU A O 1
ATOM 735 N N . SER A 1 91 ? 7.658 7.779 -8.314 1.00 84.69 91 SER A N 1
ATOM 736 C CA . SER A 1 91 ? 7.785 9.220 -8.129 1.00 84.69 91 SER A CA 1
ATOM 737 C C . SER A 1 91 ? 7.675 9.918 -9.481 1.00 84.69 91 SER A C 1
ATOM 739 O O . SER A 1 91 ? 8.341 9.544 -10.441 1.00 84.69 91 SER A O 1
ATOM 741 N N . GLU A 1 92 ? 6.863 10.970 -9.549 1.00 79.00 92 GLU A N 1
ATOM 742 C CA . GLU A 1 92 ? 6.668 11.743 -10.784 1.00 79.00 92 GLU A CA 1
ATOM 743 C C . GLU A 1 92 ? 7.910 12.527 -1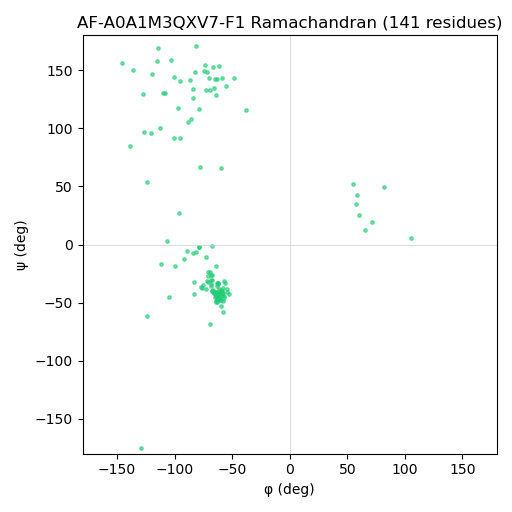1.191 1.00 79.00 92 GLU A C 1
ATOM 745 O O . GLU A 1 92 ? 8.148 12.726 -12.375 1.00 79.00 92 GLU A O 1
ATOM 750 N N . GLN A 1 93 ? 8.707 12.952 -10.211 1.00 79.06 93 GLN A N 1
ATOM 751 C CA . GLN A 1 93 ? 9.883 13.783 -10.452 1.00 79.06 93 GLN A CA 1
ATOM 752 C C . GLN A 1 93 ? 11.043 12.982 -11.043 1.00 79.06 93 GLN A C 1
ATOM 754 O O . GLN A 1 93 ? 11.811 13.508 -11.838 1.00 79.06 93 GLN A O 1
ATOM 759 N N . THR A 1 94 ? 11.186 11.719 -10.638 1.00 80.81 94 THR A N 1
ATOM 760 C CA . THR A 1 94 ? 12.346 10.890 -10.995 1.00 80.81 94 THR A CA 1
ATOM 761 C C . THR A 1 94 ? 11.996 9.740 -11.932 1.00 80.81 94 THR A C 1
ATOM 763 O O . THR A 1 94 ? 12.898 9.145 -12.512 1.00 80.81 94 THR A O 1
ATOM 766 N N . GLY A 1 95 ? 10.713 9.379 -12.062 1.00 79.75 95 GLY A N 1
ATOM 767 C CA . GLY A 1 95 ? 10.280 8.188 -12.800 1.00 79.75 95 GLY A CA 1
ATOM 768 C C . GLY A 1 95 ? 10.739 6.868 -12.168 1.00 79.75 95 GLY A C 1
ATOM 769 O O . GLY A 1 95 ? 10.675 5.822 -12.806 1.00 79.75 95 GLY A O 1
ATOM 770 N N . THR A 1 96 ? 11.229 6.909 -10.927 1.00 84.38 96 THR A N 1
ATOM 771 C CA . THR A 1 96 ? 11.724 5.751 -10.171 1.00 84.38 96 THR A CA 1
ATOM 772 C C . THR A 1 96 ? 10.844 5.485 -8.954 1.00 84.38 96 THR A C 1
ATOM 774 O O . THR A 1 96 ? 9.997 6.304 -8.597 1.00 84.38 96 THR A O 1
ATOM 777 N N . SER A 1 97 ? 11.028 4.338 -8.294 1.00 85.12 97 SER A N 1
ATOM 778 C CA . SER A 1 97 ? 10.337 4.020 -7.039 1.00 85.12 97 SER A CA 1
ATOM 779 C C . SER A 1 97 ? 10.413 5.151 -6.018 1.00 85.12 97 SER A C 1
ATOM 781 O O . SER A 1 97 ? 11.459 5.780 -5.844 1.00 85.12 97 SER A O 1
ATOM 783 N N . TYR A 1 98 ? 9.329 5.344 -5.264 1.00 87.44 98 TYR A N 1
ATOM 784 C CA . TYR A 1 98 ? 9.367 6.228 -4.104 1.00 87.44 98 TYR A CA 1
ATOM 785 C C . TYR A 1 98 ? 10.471 5.821 -3.116 1.00 87.44 98 TYR A C 1
ATOM 787 O O . TYR A 1 98 ? 10.575 4.644 -2.758 1.00 87.44 98 TYR A O 1
ATOM 795 N N . PRO A 1 99 ? 11.237 6.782 -2.574 1.00 90.19 99 PRO A N 1
ATOM 796 C CA . PRO A 1 99 ? 12.046 6.533 -1.394 1.00 90.19 99 PRO A CA 1
ATOM 797 C C . PRO A 1 99 ? 11.163 6.088 -0.225 1.00 90.19 99 PRO A C 1
ATOM 799 O O . PRO A 1 99 ? 10.069 6.618 -0.005 1.00 90.19 99 PRO A O 1
ATOM 802 N N . THR A 1 100 ? 11.661 5.163 0.594 1.00 92.38 100 THR A N 1
ATOM 803 C CA . THR A 1 100 ? 10.950 4.673 1.790 1.00 92.38 100 THR A CA 1
ATOM 804 C C . THR A 1 100 ? 10.546 5.812 2.731 1.00 92.38 100 THR A C 1
ATOM 806 O O . THR A 1 100 ? 9.438 5.813 3.270 1.00 92.38 100 THR A O 1
ATOM 809 N N . ARG A 1 101 ? 11.412 6.824 2.874 1.00 92.81 101 ARG A N 1
ATOM 810 C CA . ARG A 1 101 ? 11.155 8.039 3.659 1.00 92.81 101 ARG A CA 1
ATOM 811 C C . ARG A 1 101 ? 9.942 8.815 3.146 1.00 92.81 101 ARG A C 1
ATOM 813 O O . ARG A 1 101 ? 9.153 9.295 3.952 1.00 92.81 101 ARG A O 1
ATOM 820 N N . THR A 1 102 ? 9.746 8.894 1.831 1.00 92.81 102 THR A N 1
ATOM 821 C CA . THR A 1 102 ? 8.596 9.593 1.243 1.00 92.81 102 THR A CA 1
ATOM 822 C C . THR A 1 102 ? 7.292 8.873 1.564 1.00 92.81 102 THR A C 1
ATOM 824 O O . THR A 1 102 ? 6.315 9.513 1.938 1.00 92.81 102 THR A O 1
ATOM 827 N N . VAL A 1 103 ? 7.279 7.537 1.523 1.00 93.94 103 VAL A N 1
ATOM 828 C CA . VAL A 1 103 ? 6.104 6.747 1.935 1.00 93.94 103 VAL A CA 1
ATOM 829 C C . VAL A 1 103 ? 5.761 6.991 3.409 1.00 93.94 103 VAL A C 1
ATOM 831 O O . VAL A 1 103 ? 4.595 7.174 3.758 1.00 93.94 103 VAL A O 1
ATOM 834 N N . GLN A 1 104 ? 6.774 7.057 4.277 1.00 94.75 104 GLN A N 1
ATOM 835 C CA . GLN A 1 104 ? 6.588 7.384 5.694 1.00 94.75 104 GLN A CA 1
ATOM 836 C C . GLN A 1 104 ? 6.060 8.811 5.896 1.00 94.75 104 GLN A C 1
ATOM 838 O O . GLN A 1 104 ? 5.162 9.016 6.710 1.00 94.75 104 GLN A O 1
ATOM 843 N N . GLN A 1 105 ? 6.563 9.786 5.135 1.00 94.88 105 GLN A N 1
ATOM 844 C CA . GLN A 1 105 ? 6.065 11.164 5.161 1.00 94.88 105 GLN A CA 1
ATOM 845 C C . GLN A 1 105 ? 4.611 11.255 4.691 1.00 94.88 105 GLN A C 1
ATOM 847 O O . GLN A 1 105 ? 3.809 11.920 5.338 1.00 94.88 105 GLN A O 1
ATOM 852 N N . ILE A 1 106 ? 4.243 10.549 3.617 1.00 94.94 106 ILE A N 1
ATOM 853 C CA . ILE A 1 106 ? 2.859 10.479 3.127 1.00 94.94 106 ILE A CA 1
ATOM 854 C C . ILE A 1 106 ? 1.933 9.952 4.226 1.00 94.94 106 ILE A C 1
ATOM 856 O O . ILE A 1 106 ? 0.890 10.551 4.487 1.00 94.94 106 ILE A O 1
ATOM 860 N N . PHE A 1 107 ? 2.337 8.878 4.908 1.00 95.69 107 PHE A N 1
ATOM 861 C CA . PHE A 1 107 ? 1.588 8.344 6.041 1.00 95.69 107 PHE A CA 1
ATOM 862 C C . PHE A 1 107 ? 1.478 9.346 7.191 1.00 95.69 107 PHE A C 1
ATOM 864 O O . PHE A 1 107 ? 0.379 9.568 7.689 1.00 95.69 107 PHE A O 1
ATOM 871 N N . ASN A 1 108 ? 2.580 9.981 7.596 1.00 95.75 108 ASN A N 1
ATOM 872 C CA . ASN A 1 108 ? 2.563 10.958 8.686 1.00 95.75 108 ASN A CA 1
ATOM 873 C C . ASN A 1 108 ? 1.661 12.152 8.353 1.00 95.75 108 ASN A C 1
ATOM 875 O O . ASN A 1 108 ? 0.843 12.550 9.179 1.00 95.75 108 ASN A O 1
ATOM 879 N N . ASN A 1 109 ? 1.725 12.664 7.125 1.00 95.38 109 ASN A N 1
ATOM 880 C CA . ASN A 1 109 ? 0.859 13.747 6.668 1.00 95.38 109 ASN A CA 1
ATOM 881 C C . ASN A 1 109 ? -0.620 13.337 6.706 1.00 95.38 109 ASN A C 1
ATOM 883 O O . ASN A 1 109 ? -1.457 14.098 7.188 1.00 95.38 109 ASN A O 1
ATOM 887 N N . ALA A 1 110 ? -0.946 12.126 6.248 1.00 95.56 110 ALA A N 1
ATOM 888 C CA . ALA A 1 110 ? -2.303 11.589 6.323 1.00 95.56 110 ALA A CA 1
ATOM 889 C C . ALA A 1 110 ? -2.771 11.406 7.775 1.00 95.56 110 ALA A C 1
ATOM 891 O O . ALA A 1 110 ? -3.907 11.748 8.103 1.00 95.56 110 ALA A O 1
ATOM 892 N N . LYS A 1 111 ? -1.880 10.928 8.653 1.00 95.81 111 LYS A N 1
ATOM 893 C CA . LYS A 1 111 ? -2.114 10.750 10.091 1.00 95.81 111 LYS A CA 1
ATOM 894 C C . LYS A 1 111 ? -2.461 12.080 10.762 1.00 95.81 111 LYS A C 1
ATOM 896 O O . LYS A 1 111 ? -3.464 12.160 11.469 1.00 95.81 111 LYS A O 1
ATOM 901 N N . HIS A 1 112 ? -1.678 13.124 10.488 1.00 94.75 112 HIS A N 1
ATOM 902 C CA . HIS A 1 112 ? -1.929 14.472 10.998 1.00 94.75 112 HIS A CA 1
ATOM 903 C C . HIS A 1 112 ? -3.256 15.038 10.482 1.00 94.75 112 HIS A C 1
ATOM 905 O O . HIS A 1 112 ? -4.063 15.504 11.283 1.00 94.75 112 HIS A O 1
ATOM 911 N N . LYS A 1 113 ? -3.536 14.919 9.176 1.00 95.00 113 LYS A N 1
ATOM 912 C CA . LYS A 1 113 ? -4.814 15.361 8.585 1.00 95.00 113 LYS A CA 1
ATOM 913 C C . LYS A 1 113 ? -6.028 14.615 9.140 1.00 95.00 113 LYS A C 1
ATOM 915 O O . LYS A 1 113 ? -7.098 15.194 9.261 1.00 95.00 113 LYS A O 1
ATOM 920 N N . ALA A 1 114 ? -5.863 13.342 9.491 1.00 94.31 114 ALA A N 1
ATOM 921 C CA . ALA A 1 114 ? -6.905 12.518 10.094 1.00 94.31 114 ALA A CA 1
ATOM 922 C C . ALA A 1 114 ? -7.114 12.789 11.599 1.00 94.31 114 ALA A C 1
ATOM 924 O O . ALA A 1 114 ? -7.977 12.161 12.215 1.00 94.31 114 A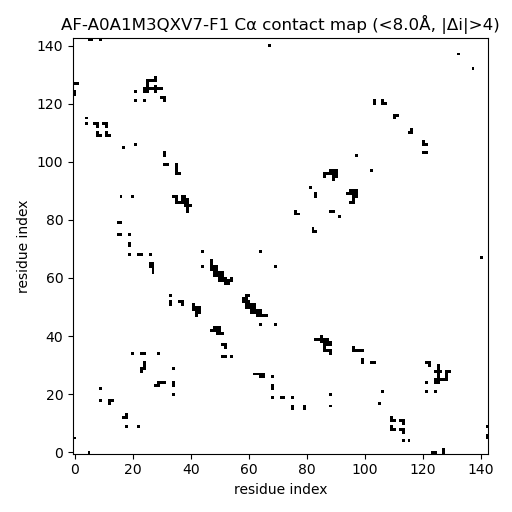LA A O 1
ATOM 925 N N . GLY A 1 115 ? -6.326 13.686 12.208 1.00 94.88 115 GLY A N 1
ATOM 926 C CA . GLY A 1 115 ? -6.403 14.006 13.636 1.00 94.88 115 GLY A CA 1
ATOM 927 C C . GLY A 1 115 ? -5.881 12.895 14.554 1.00 94.88 115 GLY A C 1
ATOM 928 O O . GLY A 1 115 ? -6.209 12.864 15.739 1.00 94.88 115 GLY A O 1
ATOM 929 N N . ILE A 1 116 ? -5.078 11.965 14.031 1.00 94.25 116 ILE A N 1
ATOM 930 C CA . ILE A 1 116 ? -4.582 10.812 14.788 1.00 94.25 116 ILE A CA 1
ATOM 931 C C . ILE A 1 116 ? -3.314 11.224 15.544 1.00 94.25 116 ILE A C 1
ATOM 933 O O . ILE A 1 116 ? -2.247 11.396 14.957 1.00 94.25 116 ILE A O 1
ATOM 937 N N . ARG A 1 117 ? -3.424 11.364 16.870 1.00 92.12 117 ARG A N 1
ATOM 938 C CA . ARG A 1 117 ? -2.326 11.830 17.743 1.00 92.12 117 ARG A CA 1
ATOM 939 C C . ARG A 1 117 ? -1.349 10.735 18.182 1.00 92.12 117 ARG A C 1
ATOM 941 O O . ARG A 1 117 ? -0.328 11.039 18.780 1.00 92.12 117 ARG A O 1
ATOM 948 N N . LYS A 1 118 ? -1.642 9.466 17.884 1.00 90.94 118 LYS A N 1
ATOM 949 C CA . LYS A 1 118 ? -0.803 8.327 18.285 1.00 90.94 118 LYS A CA 1
ATOM 950 C C . LYS A 1 118 ? 0.577 8.374 17.609 1.00 90.94 118 LYS A C 1
ATOM 952 O O . LYS A 1 118 ? 0.701 8.686 16.415 1.00 90.94 118 LYS A O 1
ATOM 957 N N . GLU A 1 119 ? 1.611 7.974 18.343 1.00 91.50 119 GLU A N 1
ATOM 958 C CA . GLU A 1 119 ? 2.974 7.787 17.826 1.00 91.50 119 GLU A CA 1
ATOM 959 C C . GLU A 1 119 ? 3.102 6.468 17.056 1.00 91.50 119 GLU A C 1
ATOM 961 O O . GLU A 1 119 ? 3.754 5.512 17.457 1.00 91.50 119 GLU A O 1
ATOM 966 N N . ILE A 1 120 ? 2.412 6.409 15.922 1.00 92.62 120 ILE A N 1
ATOM 967 C CA . ILE A 1 120 ? 2.398 5.261 15.019 1.00 92.62 120 ILE A CA 1
ATOM 968 C C . ILE A 1 120 ? 3.014 5.618 13.670 1.00 92.62 120 ILE A C 1
ATOM 970 O O . ILE A 1 120 ? 3.048 6.792 13.282 1.00 92.62 120 ILE A O 1
ATOM 974 N N . GLY A 1 121 ? 3.468 4.585 12.958 1.00 91.44 121 GLY A N 1
ATOM 975 C CA . GLY A 1 121 ? 4.054 4.671 11.621 1.00 91.44 121 GLY A CA 1
ATOM 976 C C . GLY A 1 121 ? 3.405 3.685 10.647 1.00 91.44 121 GLY A C 1
ATOM 977 O O . GLY A 1 121 ? 2.489 2.950 11.003 1.00 91.44 121 GLY A O 1
ATOM 978 N N . VAL A 1 122 ? 3.928 3.602 9.419 1.00 91.75 122 VAL A N 1
ATOM 979 C CA . VAL A 1 122 ? 3.385 2.706 8.373 1.00 91.75 122 VAL A CA 1
ATOM 980 C C . VAL A 1 122 ? 3.327 1.241 8.826 1.00 91.75 122 VAL A C 1
ATOM 982 O O . VAL A 1 122 ? 2.408 0.515 8.463 1.00 91.75 122 VAL A O 1
ATOM 985 N N . HIS A 1 123 ? 4.272 0.801 9.665 1.00 90.50 123 HIS A N 1
ATOM 986 C CA . HIS A 1 123 ? 4.272 -0.553 10.226 1.00 90.50 123 HIS A CA 1
ATOM 987 C C . HIS A 1 123 ? 2.974 -0.870 10.989 1.00 90.50 123 HIS A C 1
ATOM 989 O O . HIS A 1 123 ? 2.510 -2.008 10.969 1.00 90.50 123 HIS A O 1
ATOM 995 N N . SER A 1 124 ? 2.343 0.131 11.607 1.00 90.12 124 SER A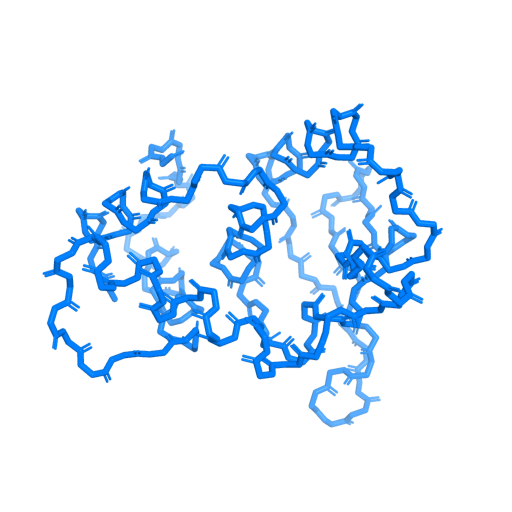 N 1
ATOM 996 C CA . SER A 1 124 ? 1.096 -0.033 12.349 1.00 90.12 124 SER A CA 1
ATOM 997 C C . SER A 1 124 ? -0.085 -0.384 11.436 1.00 90.12 124 SER A C 1
ATOM 999 O O . SER A 1 124 ? -1.002 -1.062 11.896 1.00 90.12 124 SER A O 1
ATOM 1001 N N . LEU A 1 125 ? -0.058 -0.011 10.146 1.00 89.00 125 LEU A N 1
ATOM 1002 C CA . LEU A 1 125 ? -1.051 -0.467 9.159 1.00 89.00 125 LEU A CA 1
ATOM 1003 C C . LEU A 1 125 ? -0.973 -1.981 8.966 1.00 89.00 125 LEU A C 1
ATOM 1005 O O . LEU A 1 125 ? -1.980 -2.674 9.083 1.00 89.00 125 LEU A O 1
ATOM 1009 N N . ARG A 1 126 ? 0.243 -2.494 8.761 1.00 85.62 126 ARG A N 1
ATOM 1010 C CA . ARG A 1 126 ? 0.510 -3.929 8.613 1.00 85.62 126 ARG A CA 1
ATOM 1011 C C . ARG A 1 126 ? 0.090 -4.724 9.851 1.00 85.62 126 ARG A C 1
ATOM 1013 O O . ARG A 1 126 ? -0.446 -5.817 9.717 1.00 85.62 126 ARG A O 1
ATOM 1020 N N . HIS A 1 127 ? 0.328 -4.188 11.047 1.00 83.56 127 HIS A N 1
ATOM 1021 C CA . HIS A 1 127 ? -0.124 -4.838 12.281 1.00 83.56 127 HIS A CA 1
ATOM 1022 C C . HIS A 1 127 ? -1.648 -4.838 12.410 1.00 83.56 127 HIS A C 1
ATOM 1024 O O . HIS A 1 127 ? -2.215 -5.856 12.788 1.00 83.56 127 HIS A O 1
ATOM 1030 N N . SER A 1 128 ? -2.306 -3.737 12.032 1.00 82.12 128 SER A N 1
ATOM 1031 C CA . SER A 1 128 ? -3.772 -3.643 12.085 1.00 82.12 128 SER A CA 1
ATOM 1032 C C . SER A 1 128 ? -4.432 -4.665 11.157 1.00 82.12 128 SER A C 1
ATOM 1034 O O . SER A 1 128 ? -5.460 -5.218 11.513 1.00 82.12 128 SER A O 1
ATOM 1036 N N . PHE A 1 129 ? -3.813 -4.987 10.016 1.00 74.00 129 PHE A N 1
ATOM 1037 C CA . PHE A 1 129 ? -4.290 -6.056 9.138 1.00 74.00 129 PHE A CA 1
ATOM 1038 C C . PHE A 1 129 ? -4.263 -7.433 9.795 1.00 74.00 129 PHE A C 1
ATOM 1040 O O . PHE A 1 129 ? -5.255 -8.142 9.725 1.00 74.00 129 PHE A O 1
ATOM 1047 N N . ALA A 1 130 ? -3.161 -7.809 10.453 1.00 60.47 130 ALA A N 1
ATOM 1048 C CA . ALA A 1 130 ? -3.078 -9.101 11.134 1.00 60.47 130 ALA A CA 1
ATOM 1049 C C . ALA A 1 130 ? -4.143 -9.222 12.234 1.00 60.47 130 ALA A C 1
ATOM 1051 O O . ALA A 1 130 ? -4.785 -10.260 12.346 1.00 60.47 130 ALA A O 1
ATOM 1052 N N . THR A 1 131 ? -4.373 -8.146 12.993 1.00 64.06 131 THR A N 1
ATOM 1053 C CA . THR A 1 131 ? -5.447 -8.103 13.991 1.00 64.06 131 THR A CA 1
ATOM 1054 C C . THR A 1 131 ? -6.820 -8.207 13.330 1.00 64.06 131 THR A C 1
ATOM 1056 O O . THR A 1 131 ? -7.595 -9.066 13.716 1.00 64.06 131 THR A O 1
ATOM 1059 N N . HIS A 1 132 ? -7.109 -7.420 12.291 1.00 70.19 132 HIS A N 1
ATOM 1060 C CA . HIS A 1 132 ? -8.417 -7.445 11.624 1.00 70.19 132 HIS A CA 1
ATOM 1061 C C . HIS A 1 132 ? -8.692 -8.755 10.874 1.00 70.19 132 HIS A C 1
ATOM 1063 O O . HIS A 1 132 ? -9.841 -9.167 10.795 1.00 70.19 132 HIS A O 1
ATOM 1069 N N . LEU A 1 133 ? -7.662 -9.430 10.359 1.00 59.12 133 LEU A N 1
ATOM 1070 C CA . LEU A 1 133 ? -7.790 -10.747 9.733 1.00 59.12 133 LEU A CA 1
ATOM 1071 C C . LEU A 1 133 ? -8.144 -11.834 10.762 1.00 59.12 133 LEU A C 1
ATOM 1073 O O . LEU A 1 133 ? -8.879 -12.762 10.437 1.00 59.12 133 LEU A O 1
ATOM 1077 N N . LEU A 1 134 ? -7.614 -11.724 11.986 1.00 53.53 134 LEU A N 1
ATOM 1078 C CA . LEU A 1 134 ? -7.909 -12.645 13.087 1.00 53.53 134 LEU A CA 1
ATOM 1079 C C . LEU A 1 134 ? -9.286 -12.372 13.712 1.00 53.53 134 LEU A C 1
ATOM 1081 O O . LEU A 1 134 ? -9.976 -13.318 14.072 1.00 53.53 134 LEU A O 1
ATOM 1085 N N . ASP A 1 135 ? -9.681 -11.100 13.813 1.00 55.09 135 ASP A N 1
ATOM 1086 C CA . ASP A 1 135 ? -10.930 -10.669 14.464 1.00 55.09 135 ASP A CA 1
ATOM 1087 C C . ASP A 1 135 ? -12.155 -10.775 13.538 1.00 55.09 135 ASP A C 1
ATOM 1089 O O . ASP A 1 135 ? -13.271 -11.046 13.975 1.00 55.09 135 ASP A O 1
ATOM 1093 N N . LYS A 1 136 ? -11.957 -10.574 12.229 1.00 52.91 136 LYS A N 1
ATOM 1094 C CA . LYS A 1 136 ? -12.997 -10.654 11.200 1.00 52.91 136 LYS A CA 1
ATOM 1095 C C . LYS A 1 136 ? -12.523 -11.615 10.126 1.00 52.91 136 LYS A C 1
ATOM 1097 O O . LYS A 1 136 ? -11.770 -11.217 9.241 1.00 52.91 136 LYS A O 1
ATOM 1102 N N . GLY A 1 137 ? -12.959 -12.871 10.209 1.00 45.94 137 GLY A N 1
ATOM 1103 C CA . GLY A 1 137 ? -12.587 -13.975 9.318 1.00 45.94 137 GLY A CA 1
ATOM 1104 C C . GLY A 1 137 ? -12.918 -13.764 7.834 1.00 45.94 137 GLY A C 1
ATOM 1105 O O . GLY A 1 137 ? -13.654 -14.547 7.246 1.00 45.94 137 GLY A O 1
ATOM 1106 N N . THR A 1 138 ? -12.274 -12.792 7.186 1.00 47.28 138 THR A N 1
ATOM 1107 C CA . THR A 1 138 ? -12.386 -12.439 5.763 1.00 47.28 138 THR A CA 1
ATOM 1108 C C . THR A 1 138 ? -13.583 -11.554 5.399 1.00 47.28 138 THR A C 1
ATOM 1110 O O . THR A 1 138 ? -14.263 -11.823 4.413 1.00 47.28 138 THR A O 1
ATOM 1113 N N . ASP A 1 139 ? -13.827 -10.447 6.114 1.00 46.56 139 ASP A N 1
ATOM 1114 C CA . ASP A 1 139 ? -14.706 -9.407 5.555 1.00 46.56 139 ASP A CA 1
ATOM 1115 C C . ASP A 1 139 ? -14.205 -7.974 5.796 1.00 46.56 139 ASP A C 1
ATOM 1117 O O . ASP A 1 139 ? -14.569 -7.284 6.744 1.00 46.56 139 ASP A O 1
ATOM 1121 N N . ILE A 1 140 ? -13.313 -7.528 4.904 1.00 51.03 140 ILE A N 1
ATOM 1122 C CA . ILE A 1 140 ? -12.738 -6.171 4.875 1.00 51.03 140 ILE A CA 1
ATOM 1123 C C . ILE A 1 140 ? -13.512 -5.279 3.878 1.00 51.03 140 ILE A C 1
ATOM 1125 O O . ILE A 1 140 ? -12.952 -4.349 3.302 1.00 51.03 140 ILE A O 1
ATOM 1129 N N . ARG A 1 141 ? -14.799 -5.563 3.623 1.00 43.34 141 ARG A N 1
ATOM 1130 C CA . ARG A 1 141 ? -15.636 -4.866 2.619 1.00 43.34 141 ARG A CA 1
ATOM 1131 C C . ARG A 1 141 ? -15.970 -3.399 2.928 1.00 43.34 141 ARG A C 1
ATOM 1133 O O . ARG A 1 141 ? -16.612 -2.759 2.105 1.00 43.34 141 ARG A O 1
ATOM 1140 N N . TYR A 1 142 ? -15.535 -2.849 4.061 1.00 39.72 142 TYR A N 1
ATOM 1141 C CA . TYR A 1 142 ? -15.977 -1.537 4.553 1.00 39.72 142 TYR A CA 1
ATOM 1142 C C . TYR A 1 142 ? -14.836 -0.536 4.812 1.00 39.72 142 TYR A C 1
ATOM 1144 O O . TYR A 1 142 ? -14.742 0.029 5.903 1.00 39.72 142 TYR A O 1
ATOM 1152 N N . ILE A 1 143 ? -13.970 -0.283 3.823 1.00 44.75 143 ILE A N 1
ATOM 1153 C CA . ILE A 1 143 ? -13.033 0.863 3.854 1.00 44.75 143 ILE A CA 1
ATOM 1154 C C . ILE A 1 143 ? -12.969 1.582 2.513 1.00 44.75 143 ILE A C 1
ATOM 1156 O O . ILE A 1 143 ? -12.951 0.879 1.479 1.00 44.75 143 ILE A O 1
#

Foldseek 3Di:
DDPLLVVLLLVLDPQLLLSLLLVCCQQQLDDLVQSLQFWPVQQDPPQQWGWGQQDDPRDIDITGHDPVSVVSLVCNQVPDPPHQDTHSRADPVPSGGDDSVVSFVSSVSSCVSSVNPDPDTSNVSSVVNVVCCVVPVDDPPDD

pLDDT: mean 85.62, std 13.22, range [39.72, 95.81]

Secondary structure (DSSP, 8-state):
--HHHHHHHHHT---HHHHHHHHHHHHT---HHHHHH-BGGGEETTTTEEEEEEETTTEEEEEEPPHHHHHHHHHHHHH-SSPPSSBSSB-TTTSSBPPHHHHHHHHHHHHHHTT--S---HHHHHHHHHHHHHHSTT-----